Protein AF-A0A948RAZ3-F1 (afdb_monomer)

pLDDT: mean 87.43, std 10.89, range [45.5, 98.0]

Structure (mmCIF, N/CA/C/O backbone):
data_AF-A0A948RAZ3-F1
#
_entry.id 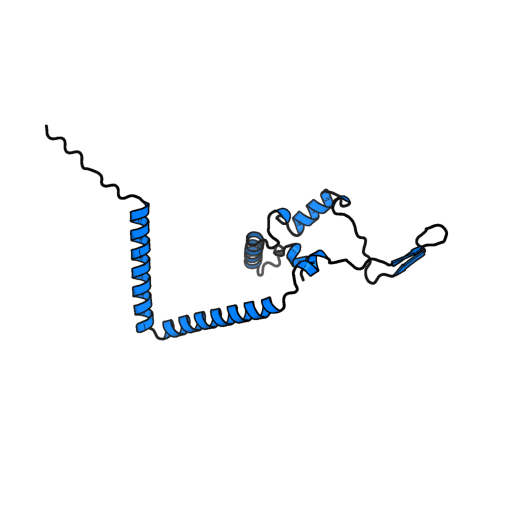  AF-A0A948RAZ3-F1
#
loop_
_atom_site.group_PDB
_atom_site.id
_atom_site.type_symbol
_atom_site.label_atom_id
_atom_site.label_alt_id
_atom_site.label_comp_id
_atom_site.label_asym_id
_atom_site.label_entity_id
_atom_site.label_seq_id
_atom_site.pdbx_PDB_ins_code
_atom_site.Cartn_x
_atom_site.Cartn_y
_atom_site.Cartn_z
_atom_site.occupancy
_atom_site.B_iso_or_equiv
_atom_site.auth_seq_id
_atom_site.auth_comp_id
_atom_site.auth_asym_id
_atom_site.auth_atom_id
_atom_site.pdbx_PDB_model_num
ATOM 1 N N . MET A 1 1 ? -9.481 35.081 -66.053 1.00 45.50 1 MET A N 1
ATOM 2 C CA . MET A 1 1 ? -10.143 34.745 -64.777 1.00 45.50 1 MET A CA 1
ATOM 3 C C . MET A 1 1 ? -9.969 33.248 -64.585 1.00 45.50 1 MET A C 1
ATOM 5 O O . MET A 1 1 ? -10.773 32.475 -65.078 1.00 45.50 1 MET A O 1
ATOM 9 N N . THR A 1 2 ? -8.831 32.837 -64.032 1.00 48.78 2 THR A N 1
ATOM 10 C CA . THR A 1 2 ? -8.512 31.429 -63.758 1.00 48.78 2 THR A CA 1
ATOM 11 C C . THR A 1 2 ? -8.335 31.323 -62.259 1.00 48.78 2 THR A C 1
ATOM 13 O O . THR A 1 2 ? -7.351 31.817 -61.713 1.00 48.78 2 THR A O 1
ATOM 16 N N . ASP A 1 3 ? -9.362 30.787 -61.618 1.00 47.19 3 ASP A N 1
ATOM 17 C CA . ASP A 1 3 ? -9.401 30.540 -60.188 1.00 47.19 3 ASP A CA 1
ATOM 18 C C . ASP A 1 3 ? -8.470 29.358 -59.884 1.00 47.19 3 ASP A C 1
ATOM 20 O O . ASP A 1 3 ? -8.719 28.231 -60.311 1.00 47.19 3 ASP A O 1
ATOM 24 N N . LEU A 1 4 ? -7.336 29.641 -59.244 1.00 54.91 4 LEU A N 1
ATOM 25 C CA . LEU A 1 4 ? -6.402 28.637 -58.744 1.00 54.91 4 LEU A CA 1
ATOM 26 C C . LEU A 1 4 ? -6.607 28.540 -57.237 1.00 54.91 4 LEU A C 1
ATOM 28 O O . LEU A 1 4 ? -5.858 29.124 -56.456 1.00 54.91 4 LEU A O 1
ATOM 32 N N . THR A 1 5 ? -7.631 27.802 -56.827 1.00 56.75 5 THR A N 1
ATOM 33 C CA . THR A 1 5 ? -7.729 27.312 -55.455 1.00 56.75 5 THR A CA 1
ATOM 34 C C . THR A 1 5 ? -6.879 26.040 -55.347 1.00 56.75 5 THR A C 1
ATOM 36 O O . THR A 1 5 ? -7.185 25.041 -56.001 1.00 56.75 5 THR A O 1
ATOM 39 N N . PRO A 1 6 ? -5.769 26.033 -54.585 1.00 54.00 6 PRO A N 1
ATOM 40 C CA . PRO A 1 6 ? -5.020 24.807 -54.361 1.00 54.00 6 PRO A CA 1
ATOM 41 C C . PRO A 1 6 ? -5.846 23.902 -53.444 1.00 54.00 6 PRO A C 1
ATOM 43 O O . PRO A 1 6 ? -6.182 24.283 -52.323 1.00 54.00 6 PRO A O 1
ATOM 46 N N . ALA A 1 7 ? -6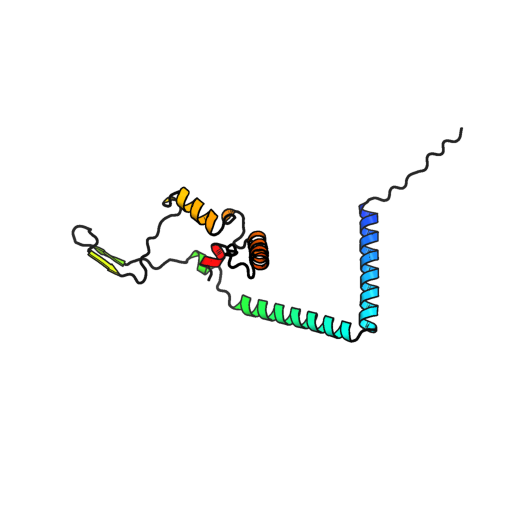.180 22.705 -53.924 1.00 57.28 7 ALA A N 1
ATOM 47 C CA . ALA A 1 7 ? -6.775 21.664 -53.101 1.00 57.28 7 ALA A CA 1
ATOM 48 C C . ALA A 1 7 ? -5.778 21.281 -51.997 1.00 57.28 7 ALA A C 1
ATOM 50 O O . ALA A 1 7 ? -4.767 20.624 -52.246 1.00 57.28 7 ALA A O 1
ATOM 51 N N . THR A 1 8 ? -6.034 21.733 -50.773 1.00 58.22 8 THR A N 1
ATOM 52 C CA . THR A 1 8 ? -5.320 21.287 -49.580 1.00 58.22 8 THR A CA 1
ATOM 53 C C . THR A 1 8 ? -5.748 19.852 -49.294 1.00 58.22 8 THR A C 1
ATOM 55 O O . THR A 1 8 ? -6.770 19.616 -48.655 1.00 58.22 8 THR A O 1
ATOM 58 N N . ASP A 1 9 ? -4.979 18.885 -49.796 1.00 61.41 9 ASP A N 1
ATOM 59 C CA . ASP A 1 9 ? -5.128 17.472 -49.445 1.00 61.41 9 ASP A CA 1
ATOM 60 C C . ASP A 1 9 ? -4.678 17.274 -47.988 1.00 61.41 9 ASP A C 1
ATOM 62 O O . ASP A 1 9 ? -3.521 16.974 -47.682 1.00 61.41 9 ASP A O 1
ATOM 66 N N . THR A 1 10 ? -5.579 17.560 -47.048 1.00 70.00 10 THR A N 1
ATOM 67 C CA . THR A 1 10 ? -5.351 17.350 -45.621 1.00 70.00 10 THR A CA 1
ATOM 68 C C . THR A 1 10 ? -5.533 15.871 -45.312 1.00 70.00 10 THR A C 1
ATOM 70 O O . THR A 1 10 ? -6.619 15.395 -44.985 1.00 70.00 10 THR A O 1
ATOM 73 N N . GLN A 1 11 ? -4.435 15.119 -45.402 1.00 74.31 11 GLN A N 1
ATOM 74 C CA . GLN A 1 11 ? -4.391 13.747 -44.902 1.00 74.31 11 GLN A CA 1
ATOM 75 C C . GLN A 1 11 ? -4.899 13.719 -43.448 1.00 74.31 11 GLN A C 1
ATOM 77 O O . GLN A 1 11 ? -4.467 14.537 -42.626 1.00 74.31 11 GLN A O 1
ATOM 82 N N . PRO A 1 12 ? -5.816 12.804 -43.097 1.00 85.44 12 PRO A N 1
ATOM 83 C CA . PRO A 1 12 ? -6.424 12.808 -41.778 1.00 85.44 12 PRO A CA 1
ATOM 84 C C . PRO A 1 12 ? -5.377 12.489 -40.700 1.00 85.44 12 PRO A C 1
ATOM 86 O O . PRO A 1 12 ? -4.497 11.650 -40.897 1.00 85.44 12 PRO A O 1
ATOM 89 N N . LEU A 1 13 ? -5.485 13.133 -39.529 1.00 83.38 13 LEU A N 1
ATOM 90 C CA . LEU A 1 13 ? -4.513 13.042 -38.424 1.00 83.38 13 LEU A CA 1
ATOM 91 C C . LEU A 1 13 ? -4.126 11.593 -38.071 1.00 83.38 13 LEU A C 1
ATOM 93 O O . LEU A 1 13 ? -2.961 11.307 -37.802 1.00 83.38 13 LEU A O 1
ATOM 97 N N . TRP A 1 14 ? -5.082 10.661 -38.113 1.00 81.94 14 TRP A N 1
ATOM 98 C CA . TRP A 1 14 ? -4.843 9.247 -37.815 1.00 81.94 14 TRP A CA 1
ATOM 99 C C . TRP A 1 14 ? -3.921 8.561 -38.837 1.00 81.94 14 TRP A C 1
ATOM 101 O O . TRP A 1 14 ? -3.142 7.687 -38.458 1.00 81.94 14 TRP A O 1
ATOM 111 N N . ALA A 1 15 ? -3.966 8.959 -40.113 1.00 85.75 15 ALA A N 1
ATOM 112 C CA . ALA A 1 15 ? -3.121 8.396 -41.164 1.00 85.75 15 ALA A CA 1
ATOM 113 C C . ALA A 1 15 ? -1.669 8.852 -40.984 1.00 85.75 15 ALA A C 1
ATOM 115 O O . ALA A 1 15 ? -0.745 8.038 -41.047 1.00 85.75 15 ALA A O 1
ATOM 116 N N . TYR A 1 16 ? -1.477 10.130 -40.646 1.00 85.12 16 TYR A N 1
ATOM 117 C CA . TYR A 1 16 ? -0.173 10.679 -40.283 1.00 85.12 16 TYR A CA 1
ATOM 118 C C . TYR A 1 16 ? 0.400 10.027 -39.013 1.00 85.12 16 TYR A C 1
ATOM 120 O O . TYR A 1 16 ? 1.561 9.611 -39.003 1.00 85.12 16 TYR A O 1
ATOM 128 N N . LEU A 1 17 ? -0.415 9.871 -37.961 1.00 87.31 17 LEU A N 1
ATOM 129 C CA . LEU A 1 17 ? -0.005 9.202 -36.722 1.00 87.31 17 LEU A CA 1
ATOM 130 C C . LEU A 1 17 ? 0.392 7.743 -36.971 1.00 87.31 17 LEU A C 1
ATOM 132 O O . LEU A 1 17 ? 1.454 7.318 -36.523 1.00 87.31 17 LEU A O 1
ATOM 136 N N . ARG A 1 18 ? -0.405 6.988 -37.734 1.00 88.19 18 ARG A N 1
ATOM 137 C CA . ARG A 1 18 ? -0.101 5.594 -38.086 1.00 88.19 18 ARG A CA 1
ATOM 138 C C . ARG A 1 18 ? 1.178 5.475 -38.910 1.00 88.19 18 ARG A C 1
ATOM 140 O O . ARG A 1 18 ? 1.991 4.598 -38.635 1.00 88.19 18 ARG A O 1
ATOM 147 N N . TYR A 1 19 ? 1.376 6.351 -39.895 1.00 87.81 19 TYR A N 1
ATOM 148 C CA . TYR A 1 19 ? 2.607 6.388 -40.684 1.00 87.81 19 TYR A CA 1
ATOM 149 C C . TYR A 1 19 ? 3.831 6.650 -39.801 1.00 87.81 19 TYR A C 1
ATOM 151 O O . TYR A 1 19 ? 4.819 5.921 -39.888 1.00 87.81 19 TYR A O 1
ATOM 159 N N . ARG A 1 20 ? 3.745 7.645 -38.908 1.00 86.31 20 ARG A N 1
ATOM 160 C CA . ARG A 1 20 ? 4.818 7.975 -37.967 1.00 86.31 20 ARG A CA 1
ATOM 161 C C . ARG A 1 20 ? 5.129 6.805 -37.037 1.00 86.31 20 ARG A C 1
ATOM 163 O O . ARG A 1 20 ? 6.278 6.393 -36.974 1.00 86.31 20 ARG A O 1
ATOM 170 N N . VAL A 1 21 ? 4.116 6.231 -36.389 1.00 88.56 21 VAL A N 1
ATOM 171 C CA . VAL A 1 21 ? 4.282 5.083 -35.483 1.00 88.56 21 VAL A CA 1
ATOM 172 C C . VAL A 1 21 ? 4.903 3.894 -36.216 1.00 88.56 21 VAL A C 1
ATOM 174 O O . VAL A 1 21 ? 5.886 3.337 -35.744 1.00 88.56 21 VAL A O 1
ATOM 177 N N . ASN A 1 22 ? 4.404 3.541 -37.402 1.00 90.38 22 ASN A N 1
ATOM 178 C CA . ASN A 1 22 ? 4.936 2.412 -38.167 1.00 90.38 22 ASN A CA 1
ATOM 179 C C . ASN A 1 22 ? 6.384 2.633 -38.615 1.00 90.38 22 ASN A C 1
ATOM 181 O O . ASN A 1 22 ? 7.191 1.708 -38.554 1.00 90.38 22 ASN A O 1
ATOM 185 N N . ARG A 1 23 ? 6.727 3.850 -39.051 1.00 90.56 23 ARG A N 1
ATOM 186 C CA . ARG A 1 23 ? 8.095 4.203 -39.438 1.00 90.56 23 ARG A CA 1
ATOM 187 C C . A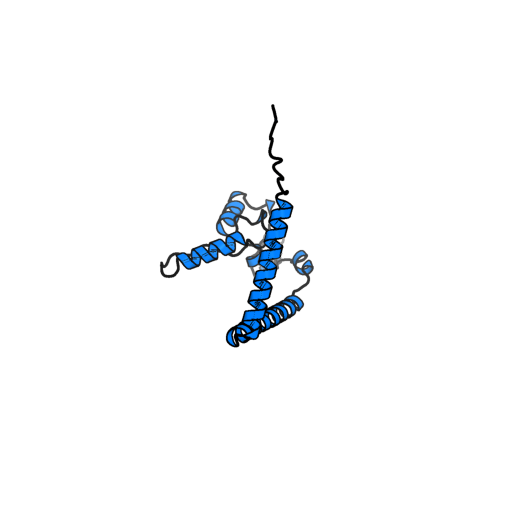RG A 1 23 ? 9.036 4.181 -38.237 1.00 90.56 23 ARG A C 1
ATOM 189 O O . ARG A 1 23 ? 10.127 3.631 -38.341 1.00 90.56 23 ARG A O 1
ATOM 196 N N . ASP A 1 24 ? 8.614 4.754 -37.116 1.00 89.44 24 ASP A N 1
ATOM 197 C CA . ASP A 1 24 ? 9.424 4.839 -35.904 1.00 89.44 24 ASP A CA 1
ATOM 198 C C . ASP A 1 24 ? 9.640 3.428 -35.307 1.00 89.44 24 ASP A C 1
ATOM 200 O O . ASP A 1 24 ? 10.756 3.094 -34.910 1.00 89.44 24 ASP A O 1
ATOM 204 N N . ILE A 1 25 ? 8.631 2.546 -35.365 1.00 90.00 25 ILE A N 1
ATOM 205 C CA . ILE A 1 25 ? 8.758 1.118 -35.020 1.00 90.00 25 ILE A CA 1
ATOM 206 C C . ILE A 1 25 ? 9.718 0.400 -35.976 1.00 90.00 25 ILE A C 1
ATOM 208 O O . ILE A 1 25 ? 10.619 -0.301 -35.522 1.00 90.00 25 ILE A O 1
ATOM 212 N N . ALA A 1 26 ? 9.564 0.567 -37.293 1.00 89.06 26 ALA A N 1
ATOM 213 C CA . ALA A 1 26 ? 10.432 -0.087 -38.274 1.00 89.06 26 ALA A CA 1
ATOM 214 C C . ALA A 1 26 ? 11.900 0.347 -38.118 1.00 89.06 26 ALA A C 1
ATOM 216 O O . ALA A 1 26 ? 12.805 -0.489 -38.167 1.00 89.06 26 ALA A O 1
ATOM 217 N N . ALA A 1 27 ? 12.137 1.635 -37.862 1.00 88.06 27 ALA A N 1
ATOM 218 C CA . ALA A 1 27 ? 13.460 2.171 -37.567 1.00 88.06 27 ALA A CA 1
ATOM 219 C C . ALA A 1 27 ? 14.031 1.604 -36.255 1.00 88.06 27 ALA A C 1
ATOM 221 O O . ALA A 1 27 ? 15.198 1.211 -36.220 1.00 88.06 27 ALA A O 1
ATOM 222 N N . ALA A 1 28 ? 13.216 1.495 -35.201 1.00 89.19 28 ALA A N 1
ATOM 223 C CA . ALA A 1 28 ? 13.624 0.899 -33.929 1.00 89.19 28 ALA A CA 1
ATOM 224 C C . ALA A 1 28 ? 13.985 -0.589 -34.071 1.00 89.19 28 ALA A C 1
ATOM 226 O O . ALA A 1 28 ? 14.995 -1.032 -33.527 1.00 89.19 28 ALA A O 1
ATOM 227 N N . LEU A 1 29 ? 13.211 -1.355 -34.845 1.00 92.06 29 LEU A N 1
ATOM 228 C CA . LEU A 1 29 ? 13.484 -2.767 -35.123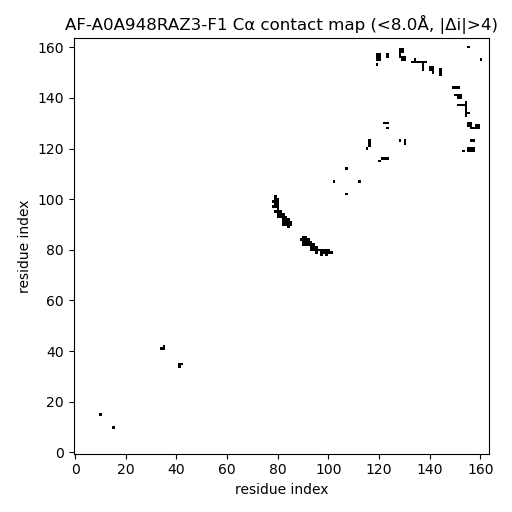 1.00 92.06 29 LEU A CA 1
ATOM 229 C C . LEU A 1 29 ? 14.765 -2.955 -35.944 1.00 92.06 29 LEU A C 1
ATOM 231 O O . LEU A 1 29 ? 15.568 -3.835 -35.635 1.00 92.06 29 LEU A O 1
ATOM 235 N N . ALA A 1 30 ? 14.990 -2.115 -36.957 1.00 90.31 30 ALA A N 1
ATOM 236 C CA 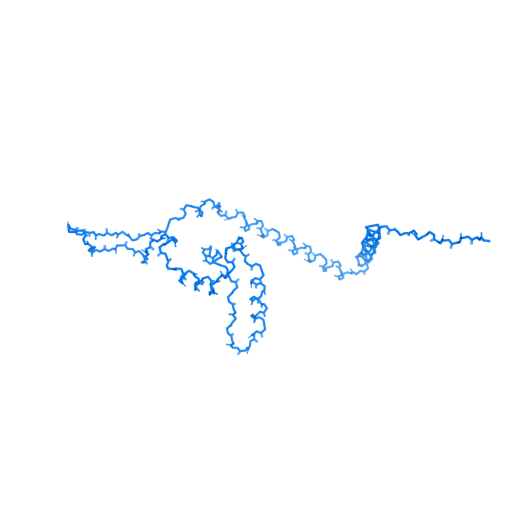. ALA A 1 30 ? 16.221 -2.141 -37.745 1.00 90.31 30 ALA A CA 1
ATOM 237 C C . ALA A 1 30 ? 17.449 -1.807 -36.882 1.00 90.31 30 ALA A C 1
ATOM 239 O O . ALA A 1 30 ? 18.453 -2.519 -36.930 1.00 90.31 30 ALA A O 1
ATOM 240 N N . TRP A 1 31 ? 17.347 -0.774 -36.039 1.00 90.56 31 TRP A N 1
ATOM 241 C CA . TRP A 1 31 ? 18.379 -0.418 -35.065 1.00 90.56 31 TRP A CA 1
ATOM 242 C C . TRP A 1 31 ? 18.651 -1.557 -34.076 1.00 90.56 31 TRP A C 1
ATOM 244 O O . TRP A 1 31 ? 19.811 -1.884 -33.819 1.00 90.56 31 TRP A O 1
ATOM 254 N N . PHE A 1 32 ? 17.599 -2.196 -33.560 1.00 89.31 32 PHE A N 1
ATOM 255 C CA . PHE A 1 32 ? 17.716 -3.324 -32.641 1.00 89.31 32 PHE A CA 1
ATOM 256 C C . PHE A 1 32 ? 18.434 -4.500 -33.303 1.00 89.31 32 PHE A C 1
ATOM 258 O O . PHE A 1 32 ? 19.378 -5.038 -32.731 1.00 89.31 32 PHE A O 1
ATOM 265 N N . GLY A 1 33 ? 18.038 -4.871 -34.525 1.00 87.88 33 GLY A N 1
ATOM 266 C CA . GLY A 1 33 ? 18.682 -5.942 -35.286 1.00 87.88 33 GLY A CA 1
ATOM 267 C C . GLY A 1 33 ? 20.158 -5.655 -35.568 1.00 87.88 33 GLY A C 1
ATOM 268 O O . GLY A 1 33 ? 20.999 -6.550 -35.453 1.00 87.88 33 GLY A O 1
ATOM 269 N N . GLU A 1 34 ? 20.495 -4.400 -35.866 1.00 89.81 34 GLU A N 1
ATOM 270 C CA . GLU A 1 34 ? 21.877 -3.971 -36.072 1.00 89.81 34 GLU A CA 1
ATOM 271 C C . GLU A 1 34 ? 22.704 -4.066 -34.782 1.00 89.81 34 GLU A C 1
ATOM 273 O O . GLU A 1 34 ? 23.775 -4.680 -34.767 1.00 89.81 34 GLU A O 1
ATOM 278 N N . LYS A 1 35 ? 22.183 -3.544 -33.664 1.00 89.56 35 LYS A N 1
ATOM 279 C CA . LYS A 1 35 ? 22.838 -3.638 -32.351 1.00 89.56 35 LYS A CA 1
ATOM 280 C C . LYS A 1 35 ? 22.973 -5.075 -31.873 1.00 89.56 35 LYS A C 1
ATOM 282 O O . LYS A 1 35 ? 24.032 -5.438 -31.360 1.00 89.56 35 LYS A O 1
ATOM 287 N N . TRP A 1 36 ? 21.957 -5.899 -32.101 1.00 90.06 36 TRP A N 1
ATOM 288 C CA . TRP A 1 36 ? 21.997 -7.325 -31.815 1.00 90.06 36 TRP A CA 1
ATOM 289 C C . TRP A 1 36 ? 23.086 -8.022 -32.617 1.00 90.06 36 TRP A C 1
ATOM 291 O O . TRP A 1 36 ? 23.804 -8.844 -32.070 1.00 90.06 36 TRP A O 1
ATOM 301 N N . ARG A 1 37 ? 23.276 -7.698 -33.897 1.00 90.56 37 ARG A N 1
ATOM 302 C CA . ARG A 1 37 ? 24.323 -8.326 -34.710 1.00 90.56 37 ARG A CA 1
ATOM 303 C C . ARG A 1 37 ? 25.731 -7.873 -34.310 1.00 90.56 37 ARG A C 1
ATOM 305 O O . ARG A 1 37 ? 26.634 -8.706 -34.281 1.00 90.56 37 ARG A O 1
ATOM 312 N N . GLN A 1 38 ? 25.910 -6.594 -33.985 1.00 90.00 38 GLN A N 1
ATOM 313 C CA . GLN A 1 38 ? 27.233 -5.974 -33.841 1.00 90.00 38 GLN A CA 1
ATOM 314 C C . GLN A 1 38 ? 27.781 -5.923 -32.414 1.00 90.00 38 GLN A C 1
ATOM 316 O O . GLN A 1 38 ? 28.995 -5.896 -32.234 1.00 90.00 38 GLN A O 1
ATOM 321 N N . SER A 1 39 ? 26.924 -5.883 -31.392 1.00 91.75 39 SER A N 1
ATOM 322 C CA . SER A 1 39 ? 27.363 -5.650 -30.015 1.00 91.75 39 SER A CA 1
ATOM 323 C C . SER A 1 39 ? 27.156 -6.878 -29.137 1.00 91.75 39 SER A C 1
ATOM 325 O O . SER A 1 39 ? 26.030 -7.278 -28.844 1.00 91.75 39 SER A O 1
ATOM 327 N N . LEU A 1 40 ? 28.262 -7.453 -28.657 1.00 92.19 40 LEU A N 1
ATOM 328 C CA . LEU A 1 40 ? 28.225 -8.522 -27.657 1.00 92.19 40 LEU A CA 1
ATOM 329 C C . LEU A 1 40 ? 27.625 -8.031 -26.333 1.00 92.19 40 LEU A C 1
ATOM 331 O O . LEU A 1 40 ? 26.804 -8.724 -25.743 1.00 92.19 40 LEU A O 1
ATOM 335 N N . LEU A 1 41 ? 27.979 -6.816 -25.900 1.00 93.12 41 LEU A N 1
ATOM 336 C CA . LEU A 1 41 ? 27.438 -6.216 -24.678 1.00 93.12 41 LEU A CA 1
ATOM 337 C C . LEU A 1 41 ? 25.914 -6.076 -24.754 1.00 93.12 41 LEU A C 1
ATOM 339 O O . LEU A 1 41 ? 25.225 -6.409 -23.797 1.00 93.12 41 LEU A O 1
ATOM 343 N N . PHE A 1 42 ? 25.383 -5.649 -25.902 1.00 93.62 42 PHE A N 1
ATOM 344 C CA . PHE A 1 42 ? 23.939 -5.550 -26.104 1.00 93.62 42 PHE A CA 1
ATOM 345 C C . PHE A 1 42 ? 23.243 -6.910 -25.968 1.00 93.62 42 PHE A C 1
ATOM 347 O O . PHE A 1 42 ? 22.233 -7.004 -25.275 1.00 93.62 42 PHE A O 1
ATOM 354 N N . LYS A 1 43 ? 23.811 -7.976 -26.555 1.00 93.12 43 LYS A N 1
ATOM 355 C CA . LYS A 1 43 ? 23.296 -9.346 -26.386 1.00 93.12 43 LYS A CA 1
ATOM 356 C C . LYS A 1 43 ? 23.309 -9.781 -24.923 1.00 93.12 43 LYS A C 1
ATOM 358 O O . LYS A 1 43 ? 22.327 -10.347 -24.463 1.00 93.12 43 LYS A O 1
ATOM 363 N N . LEU A 1 44 ? 24.400 -9.515 -24.201 1.00 95.50 44 LEU A N 1
ATOM 364 C CA . LEU A 1 44 ? 24.532 -9.885 -22.789 1.00 95.50 44 LEU A CA 1
ATOM 365 C C . LEU A 1 44 ? 23.526 -9.138 -21.910 1.00 95.50 44 LEU A C 1
ATOM 367 O O . LEU A 1 44 ? 22.865 -9.764 -21.090 1.00 95.50 44 LEU A O 1
ATOM 371 N N . VAL A 1 45 ? 23.361 -7.829 -22.109 1.00 95.75 45 VAL A N 1
ATOM 372 C CA . VAL A 1 45 ? 22.372 -7.024 -21.374 1.00 95.75 45 VAL A CA 1
ATOM 373 C C . VAL A 1 45 ? 20.956 -7.501 -21.680 1.00 95.75 45 VAL A C 1
ATOM 375 O O . VAL A 1 45 ? 20.174 -7.721 -20.762 1.00 95.75 45 VAL A O 1
ATOM 378 N N . ALA A 1 46 ? 20.625 -7.719 -22.952 1.00 94.38 46 ALA A N 1
ATOM 379 C CA . ALA A 1 46 ? 19.309 -8.215 -23.334 1.00 94.38 46 ALA A CA 1
ATOM 380 C C . ALA A 1 46 ? 19.037 -9.629 -22.789 1.00 94.38 46 ALA A C 1
ATOM 382 O O . ALA A 1 46 ? 17.935 -9.895 -22.315 1.00 94.38 46 ALA A O 1
ATOM 383 N N . ALA A 1 47 ? 20.040 -10.514 -22.792 1.00 95.31 47 ALA A N 1
ATOM 384 C CA . ALA A 1 47 ? 19.945 -11.834 -22.177 1.00 95.31 47 ALA A CA 1
ATOM 385 C C . ALA A 1 47 ? 19.760 -11.742 -20.655 1.00 95.31 47 ALA A C 1
ATOM 387 O O . ALA A 1 47 ? 18.935 -12.464 -20.107 1.00 95.31 47 ALA A O 1
ATOM 388 N N . ALA A 1 48 ? 20.467 -10.832 -19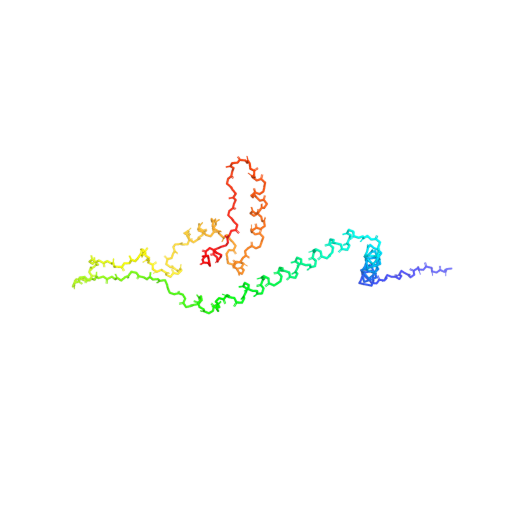.979 1.00 97.00 48 ALA A N 1
ATOM 389 C CA . ALA A 1 48 ? 20.320 -10.602 -18.545 1.00 97.00 48 ALA A CA 1
ATOM 390 C C . ALA A 1 48 ? 18.926 -10.063 -18.188 1.00 97.00 48 ALA A C 1
ATOM 392 O O . ALA A 1 48 ? 18.303 -10.566 -17.260 1.00 97.00 48 ALA A O 1
ATOM 393 N N . VAL A 1 49 ? 18.402 -9.098 -18.952 1.00 97.06 49 VAL A N 1
ATOM 394 C CA . VAL A 1 49 ? 17.033 -8.581 -18.781 1.00 97.06 49 VAL A CA 1
ATOM 395 C C . VAL A 1 49 ? 16.002 -9.681 -19.037 1.00 97.06 49 VAL A C 1
ATOM 397 O O . VAL A 1 49 ? 15.069 -9.838 -18.254 1.00 97.06 49 VAL A O 1
ATOM 400 N N . GLY A 1 50 ? 16.183 -10.480 -20.091 1.00 97.19 50 GLY A N 1
ATOM 401 C CA . GLY A 1 50 ? 15.311 -11.618 -20.384 1.00 97.19 50 GLY A CA 1
ATOM 402 C C . GLY A 1 50 ? 15.321 -12.663 -19.267 1.00 97.19 50 GLY A C 1
ATOM 403 O O . GLY A 1 50 ? 14.261 -13.076 -18.805 1.00 97.19 50 GLY A O 1
ATOM 404 N N . ALA A 1 51 ? 16.505 -13.044 -18.781 1.00 97.38 51 ALA A N 1
ATOM 405 C CA . ALA A 1 51 ? 16.654 -13.968 -17.661 1.00 97.38 51 ALA A CA 1
ATOM 406 C C . ALA A 1 51 ? 16.023 -13.411 -16.379 1.00 97.38 51 ALA A C 1
ATOM 408 O O . ALA A 1 51 ? 15.307 -14.133 -15.692 1.00 97.38 51 ALA A O 1
ATOM 409 N N . PHE A 1 52 ? 16.224 -12.122 -16.089 1.00 97.81 52 PHE A N 1
ATOM 410 C CA . PHE A 1 52 ? 15.586 -11.448 -14.963 1.00 97.81 52 PHE A CA 1
ATOM 411 C C . PHE A 1 52 ? 14.060 -11.511 -15.058 1.00 97.81 52 PHE A C 1
ATOM 413 O O . PHE A 1 52 ? 13.422 -11.892 -14.085 1.00 97.81 52 PHE A O 1
ATOM 420 N N . LEU A 1 53 ? 13.471 -11.206 -16.219 1.00 97.88 53 LEU A N 1
ATOM 421 C CA . LEU A 1 53 ? 12.020 -11.284 -16.416 1.00 97.88 53 LEU A CA 1
ATOM 422 C C . LEU A 1 53 ? 11.489 -12.708 -16.224 1.00 97.88 53 LEU A C 1
ATOM 424 O O . LEU A 1 53 ? 10.466 -12.889 -15.572 1.00 97.88 53 LEU A O 1
ATOM 428 N N . VAL A 1 54 ? 12.191 -13.718 -16.745 1.00 97.88 54 VAL A N 1
ATOM 429 C CA . VAL A 1 54 ? 11.810 -15.127 -16.560 1.00 97.88 54 VAL A CA 1
ATOM 430 C C . VAL A 1 54 ? 11.857 -15.516 -15.084 1.00 97.88 54 VAL A C 1
ATOM 432 O O . VAL A 1 54 ? 10.896 -16.092 -14.581 1.00 97.88 54 VAL A O 1
ATOM 435 N N . ILE A 1 55 ? 12.939 -15.172 -14.378 1.00 97.62 55 ILE A N 1
ATOM 436 C CA . ILE A 1 55 ? 13.071 -15.424 -12.937 1.00 97.62 55 ILE A CA 1
ATOM 437 C C . ILE A 1 55 ? 11.965 -14.696 -12.174 1.00 97.62 55 ILE A C 1
ATOM 439 O O . ILE A 1 55 ? 11.325 -15.289 -11.313 1.00 97.62 55 ILE A O 1
ATOM 443 N N . TRP A 1 56 ? 11.706 -13.433 -12.505 1.00 97.19 56 TRP A N 1
ATOM 444 C CA . TRP A 1 56 ? 10.694 -12.618 -11.846 1.00 97.19 56 TRP A CA 1
ATOM 445 C C . TRP A 1 56 ? 9.290 -13.209 -12.016 1.00 97.19 56 TRP A C 1
ATOM 447 O O . TRP A 1 56 ? 8.568 -13.353 -11.034 1.00 97.19 56 TRP A O 1
ATOM 457 N N . ILE A 1 57 ? 8.930 -13.635 -13.232 1.00 96.88 57 ILE A N 1
ATOM 458 C CA . ILE A 1 57 ? 7.657 -14.320 -13.503 1.00 96.88 57 ILE A CA 1
ATOM 459 C C . ILE A 1 57 ? 7.587 -15.651 -12.748 1.00 96.88 57 ILE A C 1
ATOM 461 O O . ILE A 1 57 ? 6.556 -15.954 -12.155 1.00 96.88 57 ILE A O 1
ATOM 465 N N . ALA A 1 58 ? 8.667 -16.436 -12.734 1.00 96.38 58 ALA A N 1
ATOM 466 C CA . ALA A 1 58 ? 8.702 -17.710 -12.019 1.00 96.38 58 ALA A CA 1
ATOM 467 C C . ALA A 1 58 ? 8.501 -17.523 -10.507 1.00 96.38 58 ALA A C 1
ATOM 469 O O . ALA A 1 58 ? 7.701 -18.237 -9.906 1.00 96.38 58 ALA A O 1
ATOM 470 N N . VAL A 1 59 ? 9.170 -16.534 -9.906 1.00 95.50 59 VAL A N 1
ATOM 471 C CA . VAL A 1 59 ? 8.993 -16.164 -8.494 1.00 95.50 59 VAL A CA 1
ATOM 472 C C . VAL A 1 59 ? 7.570 -15.681 -8.234 1.00 95.50 59 VAL A C 1
ATOM 474 O O . VAL A 1 59 ? 6.966 -16.110 -7.258 1.00 95.50 59 VAL A O 1
ATOM 477 N N . PHE A 1 60 ? 7.018 -14.833 -9.105 1.00 94.31 60 PHE A N 1
ATOM 478 C CA . PHE A 1 60 ? 5.645 -14.348 -8.977 1.00 94.31 60 PHE A CA 1
ATOM 479 C C . PHE A 1 60 ? 4.634 -15.498 -8.991 1.00 94.31 60 PHE A C 1
ATOM 481 O O . PHE A 1 60 ? 3.790 -15.571 -8.107 1.00 94.31 60 PHE A O 1
ATOM 488 N N . VAL A 1 61 ? 4.741 -16.419 -9.954 1.00 94.44 61 VAL A N 1
ATOM 489 C CA . VAL A 1 61 ? 3.850 -17.587 -10.052 1.00 94.44 61 VAL A CA 1
ATOM 490 C C . VAL A 1 61 ? 4.005 -18.501 -8.840 1.00 94.44 61 VAL A C 1
ATOM 492 O O . VAL A 1 61 ? 3.004 -18.948 -8.289 1.00 94.44 61 VAL A O 1
ATOM 495 N N . TRP A 1 62 ? 5.240 -18.757 -8.403 1.00 92.69 62 TRP A N 1
ATOM 496 C CA . TRP A 1 62 ? 5.505 -19.569 -7.218 1.00 92.69 62 TRP A CA 1
ATOM 497 C C . TRP A 1 62 ? 4.887 -18.952 -5.958 1.00 92.69 62 TRP A C 1
ATOM 499 O O . TRP A 1 62 ? 4.164 -19.632 -5.238 1.00 92.69 62 TRP A O 1
ATOM 509 N N . LEU A 1 63 ? 5.082 -17.651 -5.737 1.00 89.56 63 LEU A N 1
ATOM 510 C CA . LEU A 1 63 ? 4.524 -16.950 -4.582 1.00 89.56 63 LEU A CA 1
ATOM 511 C C . LEU A 1 63 ? 2.993 -16.865 -4.649 1.00 89.56 63 LEU A C 1
ATOM 513 O O . LEU A 1 63 ? 2.318 -17.030 -3.639 1.00 89.56 63 LEU A O 1
ATOM 517 N N . ALA A 1 64 ? 2.439 -16.644 -5.843 1.00 87.88 64 ALA A N 1
ATOM 518 C CA . ALA A 1 64 ? 0.998 -16.569 -6.042 1.00 87.88 64 ALA A CA 1
ATOM 519 C C . ALA A 1 64 ? 0.298 -17.925 -5.865 1.00 87.88 64 ALA A C 1
ATOM 521 O O . ALA A 1 64 ? -0.884 -17.958 -5.539 1.00 87.88 64 ALA A O 1
ATOM 522 N N . SER A 1 65 ? 1.014 -19.035 -6.072 1.00 85.56 65 SER A N 1
ATOM 523 C CA . SER A 1 65 ? 0.450 -20.381 -5.933 1.00 85.56 65 SER A CA 1
ATOM 524 C C . SER A 1 65 ? 0.169 -20.801 -4.487 1.00 85.56 65 SER A C 1
ATOM 526 O O . SER A 1 65 ? -0.618 -21.718 -4.283 1.00 85.56 65 SER A O 1
ATOM 528 N N . ASP A 1 66 ? 0.772 -20.122 -3.508 1.00 81.44 66 ASP A N 1
ATOM 529 C CA . ASP A 1 66 ? 0.614 -20.400 -2.071 1.00 81.44 66 ASP A CA 1
ATOM 530 C C . ASP A 1 66 ? -0.319 -19.387 -1.373 1.00 81.44 66 ASP A C 1
ATOM 532 O O . ASP A 1 66 ? -0.416 -19.341 -0.148 1.00 81.44 66 ASP A O 1
ATOM 536 N N . LEU A 1 67 ? -1.001 -18.528 -2.144 1.00 80.38 67 LEU A N 1
ATOM 537 C CA . LEU A 1 67 ? -1.956 -17.568 -1.593 1.00 80.38 67 LEU A CA 1
ATOM 538 C C . LEU A 1 67 ? -3.242 -18.294 -1.153 1.00 80.38 67 LEU A C 1
ATOM 540 O O . LEU A 1 67 ? -3.833 -19.013 -1.963 1.00 80.38 67 LEU A O 1
ATOM 544 N N . PRO A 1 68 ? -3.719 -18.081 0.091 1.00 73.56 68 PRO A N 1
ATOM 545 C CA . PRO A 1 68 ? -5.019 -18.576 0.527 1.00 73.56 68 PRO A CA 1
ATOM 546 C C . PRO A 1 68 ? -6.139 -18.058 -0.378 1.00 73.56 68 PRO A C 1
ATOM 548 O O . PRO A 1 68 ? -6.065 -16.940 -0.896 1.00 73.56 68 PRO A O 1
ATOM 551 N N . GLU A 1 69 ? -7.207 -18.842 -0.526 1.00 75.88 69 GLU A N 1
ATOM 552 C CA . GLU A 1 69 ? -8.414 -18.363 -1.196 1.00 75.88 69 GLU A CA 1
ATOM 553 C C . GLU A 1 69 ? -8.933 -17.101 -0.493 1.00 75.88 69 GLU A C 1
ATOM 555 O O . GLU A 1 69 ? -9.041 -17.053 0.736 1.00 75.88 69 GLU A O 1
ATOM 560 N N . ALA A 1 70 ? -9.266 -16.071 -1.277 1.00 69.31 70 ALA A N 1
ATOM 561 C CA . ALA A 1 70 ? -9.739 -14.790 -0.752 1.00 69.31 70 ALA A CA 1
ATOM 562 C C . ALA A 1 70 ? -11.010 -14.935 0.106 1.00 69.31 70 ALA A C 1
ATOM 564 O O . ALA A 1 70 ? -11.252 -14.115 0.991 1.00 69.31 70 ALA A O 1
ATOM 565 N N . ASP A 1 71 ? -11.782 -16.004 -0.101 1.00 69.00 71 ASP A N 1
ATOM 566 C CA . ASP A 1 71 ? -12.983 -16.314 0.673 1.00 69.00 71 ASP A CA 1
ATOM 567 C C . ASP A 1 71 ? -12.684 -16.548 2.162 1.00 69.00 71 ASP A C 1
ATOM 569 O O . ASP A 1 71 ? -13.508 -16.207 3.010 1.00 69.00 71 ASP A O 1
ATOM 573 N N . ALA A 1 72 ? -11.480 -17.018 2.514 1.00 64.38 72 ALA A N 1
ATOM 574 C CA . ALA A 1 72 ? -11.069 -17.158 3.912 1.00 64.38 72 ALA A CA 1
ATOM 575 C C . ALA A 1 72 ? -11.019 -15.805 4.652 1.00 64.38 72 ALA A C 1
ATOM 577 O O . ALA A 1 72 ? -11.207 -15.760 5.870 1.00 64.38 72 ALA A O 1
ATOM 578 N N . LEU A 1 73 ? -10.810 -14.699 3.926 1.00 65.69 73 LEU A N 1
ATOM 579 C CA . LEU A 1 73 ? -10.830 -13.343 4.483 1.00 65.69 73 LEU A CA 1
ATOM 580 C C . LEU A 1 73 ? -12.257 -12.840 4.738 1.00 65.69 73 LEU A C 1
ATOM 582 O O . LEU A 1 73 ? -12.451 -11.998 5.612 1.00 65.69 73 LEU A O 1
ATOM 586 N N . LEU A 1 74 ? -13.259 -13.359 4.017 1.00 66.62 74 LEU A N 1
ATOM 587 C CA . LEU A 1 74 ? -14.667 -12.989 4.217 1.00 66.62 74 LEU A CA 1
ATOM 588 C C . LEU A 1 74 ? -15.235 -13.566 5.517 1.00 66.62 74 LEU A C 1
ATOM 590 O O . LEU A 1 74 ? -16.154 -12.992 6.096 1.00 66.62 74 LEU A O 1
ATOM 594 N N . THR A 1 75 ? -14.680 -14.684 5.986 1.00 67.19 75 THR A N 1
ATOM 595 C CA . THR A 1 75 ? -15.108 -15.381 7.207 1.00 67.19 75 THR A CA 1
ATOM 596 C C . THR A 1 75 ? -14.169 -15.159 8.393 1.00 67.19 75 THR A C 1
ATOM 598 O O . THR A 1 75 ? -14.219 -15.915 9.361 1.00 67.19 75 THR A O 1
ATOM 601 N N . TYR A 1 76 ? -13.276 -14.166 8.334 1.00 68.00 76 TYR A N 1
ATOM 602 C CA . TYR A 1 76 ? -12.352 -13.908 9.436 1.00 68.00 76 TYR A CA 1
ATOM 603 C C . TYR A 1 76 ? -13.094 -13.381 10.674 1.00 68.00 76 TYR A C 1
ATOM 605 O O . TYR A 1 76 ? -13.526 -12.229 10.726 1.00 68.00 76 TYR A O 1
ATOM 613 N N . GLU A 1 77 ? -13.198 -14.223 11.701 1.00 70.06 77 GLU A N 1
ATOM 614 C CA . GLU A 1 77 ? -13.715 -13.848 13.015 1.00 70.06 77 GLU A CA 1
ATOM 615 C C . GLU A 1 77 ? -12.561 -13.587 13.986 1.00 70.06 77 GLU A C 1
ATOM 617 O O . GLU A 1 77 ? -11.695 -14.431 14.224 1.00 70.06 77 GLU A O 1
ATOM 622 N N . THR A 1 78 ? -12.543 -12.391 14.574 1.00 73.50 78 THR A N 1
ATOM 623 C CA . THR A 1 78 ? -11.527 -12.033 15.567 1.00 73.50 78 THR A CA 1
ATOM 624 C C . THR A 1 78 ? -11.811 -12.762 16.882 1.00 73.50 78 THR A C 1
ATOM 626 O O . THR A 1 78 ? -12.955 -12.764 17.335 1.00 73.50 78 THR A O 1
ATOM 629 N N . PRO A 1 79 ? -10.800 -13.329 17.566 1.00 77.19 79 PRO A N 1
ATOM 630 C CA . PRO A 1 79 ? -11.027 -13.981 18.848 1.00 77.19 79 PRO A CA 1
ATOM 631 C C . PRO A 1 79 ? -11.502 -12.956 19.884 1.00 77.19 79 PRO A C 1
ATOM 633 O O . PRO A 1 79 ? -10.789 -11.996 20.204 1.00 77.19 79 PRO A O 1
ATOM 636 N N . LEU A 1 80 ? -12.712 -13.174 20.401 1.00 83.25 80 LEU A N 1
ATOM 637 C CA . LEU A 1 80 ? -13.345 -12.333 21.412 1.00 83.25 80 LEU A CA 1
ATOM 638 C C . LEU A 1 80 ? -13.122 -12.869 22.832 1.00 83.25 80 LEU A C 1
ATOM 640 O O . LEU A 1 80 ? -12.954 -14.076 23.031 1.00 83.25 80 LEU A O 1
ATOM 644 N N . PRO A 1 81 ? -13.123 -11.981 23.842 1.00 84.75 81 PRO A N 1
ATOM 645 C CA . PRO A 1 81 ? -13.055 -12.382 25.240 1.00 84.75 81 PRO A CA 1
ATOM 646 C C . PRO A 1 81 ? -14.252 -13.260 25.630 1.00 84.75 81 PRO A C 1
ATOM 648 O O . PRO A 1 81 ? -15.404 -12.910 25.382 1.00 84.75 81 PRO A O 1
ATOM 651 N N . SER A 1 82 ? -13.986 -14.367 26.327 1.00 88.38 82 SER A N 1
ATOM 652 C CA . SER A 1 82 ? -15.023 -15.130 27.031 1.00 88.38 82 SER A CA 1
ATOM 653 C C . SER A 1 82 ? -15.296 -1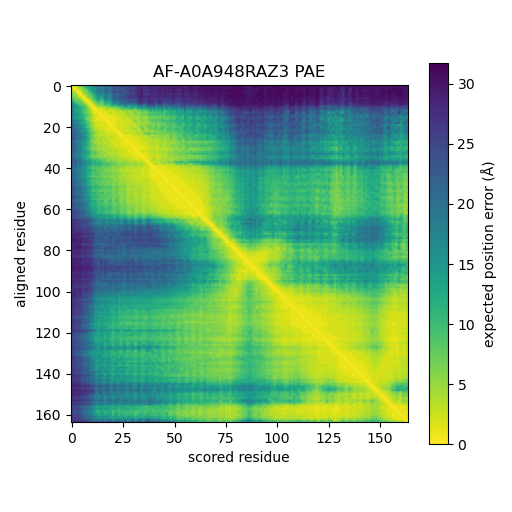4.481 28.383 1.00 88.38 82 SER A C 1
ATOM 655 O O . SER A 1 82 ? -14.371 -14.304 29.173 1.00 88.38 82 SER A O 1
ATOM 657 N N . VAL A 1 83 ? -16.546 -14.121 28.671 1.00 89.38 83 VAL A N 1
ATOM 658 C CA . VAL A 1 83 ? -16.915 -13.356 29.873 1.00 89.38 83 VAL A CA 1
ATOM 659 C C . VAL A 1 83 ? -17.651 -14.244 30.876 1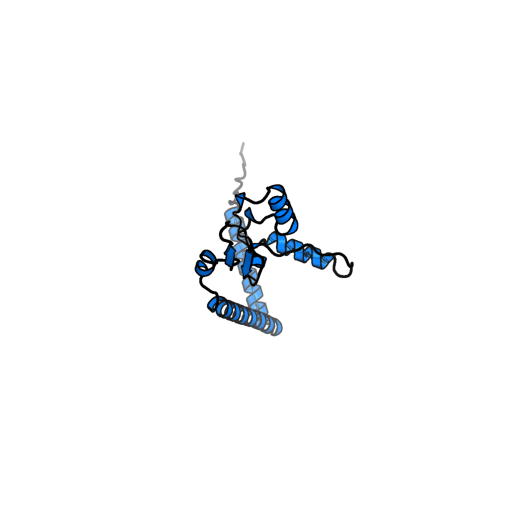.00 89.38 83 VAL A C 1
ATOM 661 O O . VAL A 1 83 ? -18.657 -14.862 30.540 1.00 89.38 83 VAL A O 1
ATOM 664 N N . VAL A 1 84 ? -17.174 -14.278 32.120 1.00 91.69 84 VAL A N 1
ATOM 665 C CA . VAL A 1 84 ? -17.846 -14.910 33.262 1.00 91.69 84 VAL A CA 1
ATOM 666 C C . VAL A 1 84 ? -18.691 -13.858 33.968 1.00 91.69 84 VAL A C 1
ATOM 668 O O . VAL A 1 84 ? -18.165 -12.830 34.403 1.00 91.69 84 VAL A O 1
ATOM 671 N N . ARG A 1 85 ? -19.994 -14.117 34.091 1.00 94.81 85 ARG A N 1
ATOM 672 C CA . ARG A 1 85 ? -20.946 -13.229 34.767 1.00 94.81 85 ARG A CA 1
ATOM 673 C C . ARG A 1 85 ? -21.441 -13.829 36.078 1.00 94.81 85 ARG A C 1
ATOM 675 O O . ARG A 1 85 ? -21.579 -15.047 36.185 1.00 94.81 85 ARG A O 1
ATOM 682 N N . GLY A 1 86 ? -21.686 -12.964 37.057 1.00 92.88 86 GLY A N 1
ATOM 683 C CA . GLY A 1 86 ? -22.323 -13.311 38.322 1.00 92.88 86 GLY A CA 1
ATOM 684 C C . GLY A 1 86 ? -23.817 -13.581 38.147 1.00 92.88 86 GLY A C 1
ATOM 685 O O . GLY A 1 86 ? -24.386 -13.379 37.073 1.00 92.88 86 GLY A O 1
ATOM 686 N N . VAL A 1 87 ? -24.472 -14.033 39.218 1.00 94.12 87 VAL A N 1
ATOM 687 C CA . VAL A 1 87 ? -25.931 -14.269 39.236 1.00 94.12 87 VAL A CA 1
ATOM 688 C C . VAL A 1 87 ? -26.753 -12.986 39.061 1.00 94.12 87 VAL A C 1
ATOM 690 O O . VAL A 1 87 ? -27.910 -13.041 38.663 1.00 94.12 87 VAL A O 1
ATOM 693 N N . ASP A 1 88 ? -26.143 -11.840 39.342 1.00 94.94 88 ASP A N 1
ATOM 694 C CA . ASP A 1 88 ? -26.649 -10.482 39.141 1.00 94.94 88 ASP A CA 1
ATOM 695 C C . ASP A 1 88 ? -26.420 -9.951 37.711 1.00 94.94 88 ASP A C 1
ATOM 697 O O . ASP A 1 88 ? -26.928 -8.888 37.360 1.00 94.94 88 ASP A O 1
ATOM 701 N N . GLY A 1 89 ? -25.686 -10.687 36.868 1.00 90.88 89 GLY A N 1
ATOM 702 C CA . GLY A 1 89 ? -25.348 -10.300 35.496 1.00 90.88 89 GLY A CA 1
ATOM 703 C C . GLY A 1 89 ? -24.091 -9.429 35.362 1.00 90.88 89 GLY A C 1
ATOM 704 O O . GLY A 1 89 ? -23.646 -9.186 34.231 1.00 90.88 89 GLY A O 1
ATOM 705 N N . GLU A 1 90 ? -23.486 -9.011 36.478 1.00 93.88 90 GLU A N 1
ATOM 706 C CA . GLU A 1 90 ? -22.227 -8.259 36.521 1.00 93.88 90 GLU A CA 1
ATOM 707 C C . GLU A 1 90 ? -21.067 -9.109 35.984 1.00 93.88 90 GLU A C 1
ATOM 709 O O . GLU A 1 90 ? -21.053 -10.338 36.100 1.00 93.88 90 GLU A O 1
ATOM 714 N N . ILE A 1 91 ? -20.074 -8.467 35.365 1.00 89.81 91 ILE A N 1
ATOM 715 C CA . ILE A 1 91 ? -18.892 -9.168 34.851 1.00 89.81 91 ILE A CA 1
ATOM 716 C C . ILE A 1 91 ? -17.950 -9.462 36.019 1.00 89.81 91 ILE A C 1
ATOM 718 O O . ILE A 1 91 ? -17.365 -8.552 36.597 1.00 89.81 91 ILE A O 1
ATOM 722 N N . VAL A 1 92 ? -17.754 -10.744 36.320 1.00 91.44 92 VAL A N 1
ATOM 723 C CA . VAL A 1 92 ? -16.834 -11.208 37.370 1.00 91.44 92 VAL A CA 1
ATOM 724 C C . VAL A 1 92 ? -15.421 -11.349 36.814 1.00 91.44 92 VAL A C 1
ATOM 726 O O . VAL A 1 92 ? -14.442 -11.002 37.473 1.00 91.44 92 VAL A O 1
ATOM 729 N N . HIS A 1 93 ? -15.296 -11.873 35.593 1.00 89.81 93 HIS A N 1
ATOM 730 C CA . HIS A 1 93 ? -14.004 -12.076 34.947 1.00 89.81 93 HIS A CA 1
ATOM 731 C C . HIS A 1 93 ? -14.137 -12.181 33.425 1.00 89.81 93 HIS A C 1
ATOM 733 O O . HIS A 1 93 ? -15.216 -12.458 32.905 1.00 89.81 93 HIS A O 1
ATOM 739 N N . SER A 1 94 ? -13.031 -12.020 32.698 1.00 88.12 94 SER A N 1
ATOM 740 C CA . SER A 1 94 ? -12.964 -12.325 31.268 1.00 88.12 94 SER A CA 1
ATOM 741 C C . SER A 1 94 ? -11.678 -13.068 30.928 1.00 88.12 94 SER A C 1
ATOM 743 O O . SER A 1 94 ? -10.592 -12.588 31.245 1.00 88.12 94 SER A O 1
ATOM 745 N N . TYR A 1 95 ? -11.797 -14.189 30.226 1.00 86.81 95 TYR A N 1
ATOM 746 C CA . TYR A 1 95 ? -10.670 -14.921 29.665 1.00 86.81 95 TYR A CA 1
ATOM 747 C C . TYR A 1 95 ? -10.441 -14.471 28.226 1.00 86.81 95 TYR A C 1
ATOM 749 O O . TYR A 1 95 ? -11.283 -14.690 27.353 1.00 86.81 95 TYR A O 1
ATOM 757 N N . ALA A 1 96 ? -9.299 -13.839 27.975 1.00 84.31 96 ALA A N 1
ATOM 758 C CA . ALA A 1 96 ? -8.914 -13.408 26.640 1.00 84.31 96 ALA A CA 1
ATOM 759 C C . ALA A 1 96 ? -7.394 -13.371 26.505 1.00 84.31 96 ALA A C 1
ATOM 761 O O . ALA A 1 96 ? -6.701 -12.913 27.411 1.00 84.31 96 ALA A O 1
ATOM 762 N N . ARG A 1 97 ? -6.879 -13.810 25.351 1.00 83.31 97 ARG A N 1
ATOM 763 C CA . ARG A 1 97 ? -5.476 -13.569 24.977 1.00 83.31 97 ARG A CA 1
ATOM 764 C C . ARG A 1 97 ? -5.238 -12.086 24.697 1.00 83.31 97 ARG A C 1
ATOM 766 O O . ARG A 1 97 ? -4.167 -11.562 24.973 1.00 83.31 97 ARG A O 1
ATOM 773 N N . GLU A 1 98 ? -6.255 -11.431 24.148 1.00 83.88 98 GLU A N 1
ATOM 774 C CA . GLU A 1 98 ? -6.204 -10.056 23.679 1.00 83.88 98 GLU A CA 1
ATOM 775 C C . GLU A 1 98 ? -7.479 -9.333 24.102 1.00 83.88 98 GLU A C 1
ATOM 777 O O . GLU A 1 98 ? -8.583 -9.873 24.010 1.00 83.88 98 GLU A O 1
ATOM 782 N N . ARG A 1 99 ? -7.336 -8.097 24.580 1.00 83.62 99 ARG A N 1
ATOM 783 C CA . ARG A 1 99 ? -8.466 -7.292 25.038 1.00 83.62 99 ARG A CA 1
ATOM 784 C C . ARG A 1 99 ? -9.146 -6.633 23.837 1.00 83.62 99 ARG A C 1
ATOM 786 O O . ARG A 1 99 ? -8.827 -5.499 23.496 1.00 83.62 99 ARG A O 1
ATOM 793 N N . ARG A 1 100 ? -10.066 -7.359 23.197 1.00 86.81 100 ARG A N 1
ATOM 794 C CA . ARG A 1 100 ? -10.860 -6.879 22.055 1.00 86.81 100 ARG A CA 1
ATOM 795 C C . ARG A 1 100 ? -12.321 -6.645 22.427 1.00 86.81 100 ARG A C 1
ATOM 797 O O . ARG A 1 100 ? -12.894 -7.395 23.211 1.00 86.81 100 ARG A O 1
ATOM 804 N N . VAL A 1 101 ? -12.917 -5.627 21.813 1.00 85.00 101 VAL A N 1
ATOM 805 C CA . VAL A 1 101 ? -14.367 -5.419 21.751 1.00 85.00 101 VAL A CA 1
ATOM 806 C C . VAL A 1 101 ? -14.706 -5.234 20.281 1.00 85.00 101 VAL A C 1
ATOM 808 O O . VAL A 1 101 ? -14.084 -4.407 19.616 1.00 85.00 101 VAL A O 1
ATOM 811 N N . GLN A 1 102 ? -15.642 -6.028 19.769 1.00 86.44 102 GLN A N 1
ATOM 812 C CA . GLN A 1 102 ? -16.126 -5.872 18.403 1.00 86.44 102 GLN A CA 1
ATOM 813 C C . GLN A 1 102 ? -17.231 -4.825 18.386 1.00 86.44 102 GLN A C 1
ATOM 815 O O . GLN A 1 102 ? -18.201 -4.926 19.134 1.00 86.44 102 GLN A O 1
ATOM 820 N N . LEU A 1 103 ? -17.049 -3.826 17.535 1.00 90.19 103 LEU A N 1
ATOM 821 C CA . LEU A 1 103 ? -17.996 -2.751 17.286 1.00 90.19 103 LEU A CA 1
ATOM 822 C C . LEU A 1 103 ? -18.383 -2.784 15.811 1.00 90.19 103 LEU A C 1
ATOM 824 O O . LEU A 1 103 ? -17.581 -3.188 14.962 1.00 90.19 103 LEU A O 1
ATOM 828 N N . GLN A 1 104 ? -19.605 -2.369 15.504 1.00 91.69 104 GLN A N 1
ATOM 829 C CA . GLN A 1 104 ? -20.006 -2.117 14.129 1.00 91.69 104 GLN A CA 1
ATOM 830 C C . GLN A 1 104 ? -19.395 -0.796 13.663 1.00 91.69 104 GLN A C 1
ATOM 832 O O . GLN A 1 104 ? -19.136 0.100 14.461 1.00 91.69 104 GLN A O 1
ATOM 837 N N . TYR A 1 105 ? -19.196 -0.641 12.352 1.00 92.38 105 TYR A N 1
ATOM 838 C CA . TYR A 1 105 ? -18.649 0.596 11.783 1.00 92.38 105 TYR A CA 1
ATOM 839 C C . TYR A 1 105 ? -19.437 1.848 12.222 1.00 92.38 105 TYR A C 1
ATOM 841 O O . TYR A 1 105 ? -18.848 2.885 12.502 1.00 92.38 105 TYR A O 1
ATOM 849 N N . ALA A 1 106 ? -20.763 1.724 12.350 1.00 95.88 106 ALA A N 1
ATOM 850 C CA . ALA A 1 106 ? -21.653 2.803 12.779 1.00 95.88 106 ALA A CA 1
ATOM 851 C C . ALA A 1 106 ? -21.526 3.185 14.268 1.00 95.88 106 ALA A C 1
ATOM 853 O O . ALA A 1 106 ? -22.006 4.247 14.655 1.00 95.88 106 ALA A O 1
ATOM 854 N N . ASP A 1 107 ? -20.891 2.350 15.095 1.00 96.19 107 ASP A N 1
ATOM 855 C CA . ASP A 1 107 ? -20.687 2.636 16.520 1.00 96.19 107 ASP A CA 1
ATOM 856 C C . ASP A 1 107 ? -19.501 3.590 16.751 1.00 96.19 107 ASP A C 1
ATOM 858 O O . ASP A 1 107 ? -19.342 4.141 17.843 1.00 96.19 107 ASP A O 1
ATOM 862 N N . PHE A 1 108 ? -18.642 3.780 15.742 1.00 95.94 108 PHE A N 1
ATOM 863 C CA . PHE A 1 108 ? -17.480 4.655 15.844 1.00 95.94 108 PHE A CA 1
ATOM 864 C C . PHE A 1 108 ? -17.872 6.124 15.610 1.00 95.94 108 PHE A C 1
ATOM 866 O O . PHE A 1 108 ? -18.565 6.426 14.637 1.00 95.94 108 PHE A O 1
ATOM 873 N N . PRO A 1 109 ? -17.394 7.067 16.447 1.00 97.69 109 PRO A N 1
ATOM 874 C CA . PRO A 1 109 ? -17.591 8.491 16.202 1.00 97.69 109 PRO A CA 1
ATOM 875 C C . PRO A 1 109 ? -17.010 8.917 14.851 1.00 97.69 109 PRO A C 1
ATOM 877 O O . PRO A 1 109 ? -15.881 8.554 14.521 1.00 97.69 109 PRO A O 1
ATOM 880 N N . GLU A 1 110 ? -17.736 9.748 14.107 1.00 97.06 110 GLU A N 1
ATOM 881 C CA . GLU A 1 110 ? -17.314 10.213 12.778 1.00 97.06 110 GLU A CA 1
ATOM 882 C C . GLU A 1 110 ? -15.936 10.891 12.818 1.00 97.06 110 GLU A C 1
ATOM 884 O O . GLU A 1 110 ? -15.062 10.556 12.023 1.00 97.06 110 GLU A O 1
ATOM 889 N N . GLN A 1 111 ? -15.672 11.729 13.831 1.00 98.00 111 GLN A N 1
ATOM 890 C CA . GLN A 1 111 ? -14.367 12.388 13.973 1.00 98.00 111 GLN A CA 1
ATOM 891 C C . GLN A 1 111 ? -13.216 11.396 14.190 1.00 98.00 111 GLN A C 1
ATOM 893 O O . GLN A 1 111 ? -12.084 11.671 13.797 1.00 98.00 111 GLN A O 1
ATOM 898 N N . LEU A 1 112 ? -13.479 10.249 14.829 1.00 97.31 112 LEU A N 1
ATOM 899 C CA . LEU A 1 112 ? -12.468 9.209 15.017 1.00 97.31 112 LEU A CA 1
ATOM 900 C C . LEU A 1 112 ? -12.135 8.538 13.682 1.00 97.31 112 LEU A C 1
ATOM 902 O O . LEU A 1 112 ? -10.959 8.342 13.380 1.00 97.31 112 LEU A O 1
ATOM 906 N N . ILE A 1 113 ? -13.161 8.210 12.894 1.00 96.88 113 ILE A N 1
ATOM 907 C CA . ILE A 1 113 ? -13.002 7.612 11.565 1.00 96.88 113 ILE A CA 1
ATOM 908 C C . ILE A 1 113 ? -12.203 8.563 10.668 1.00 96.88 113 ILE A C 1
ATOM 910 O O . ILE A 1 113 ? -11.196 8.161 10.090 1.00 96.88 113 ILE A O 1
ATOM 914 N N . GLU A 1 114 ? -12.600 9.834 10.597 1.00 96.75 114 GLU A N 1
ATOM 915 C CA . GLU A 1 114 ? -11.922 10.845 9.782 1.00 96.75 114 GLU A CA 1
ATOM 916 C C . GLU A 1 114 ? -10.465 11.054 10.203 1.00 96.75 114 GLU A C 1
ATOM 918 O O . GLU A 1 114 ? -9.580 11.096 9.349 1.00 96.75 114 GLU A O 1
ATOM 923 N N . ALA A 1 115 ? -10.191 11.145 11.509 1.00 96.38 115 ALA A N 1
ATOM 924 C CA . ALA A 1 115 ? -8.831 11.308 12.017 1.00 96.38 115 ALA A CA 1
ATOM 925 C C . ALA A 1 115 ? -7.944 10.099 11.684 1.00 96.38 115 ALA A C 1
ATOM 927 O O . ALA A 1 115 ? -6.787 10.274 11.296 1.00 96.38 115 ALA A O 1
ATOM 928 N N . TYR A 1 116 ? -8.484 8.884 11.808 1.00 95.38 116 TYR A N 1
ATOM 929 C CA . TYR A 1 116 ? -7.763 7.657 11.482 1.00 95.38 116 TYR A CA 1
ATOM 930 C C . TYR A 1 116 ? -7.465 7.562 9.982 1.00 95.38 116 TYR A C 1
ATOM 932 O O . TYR A 1 116 ? -6.317 7.344 9.599 1.00 95.38 116 TYR A O 1
ATOM 940 N N . LEU A 1 117 ? -8.461 7.817 9.127 1.00 94.88 117 LEU A N 1
ATOM 941 C CA . LEU A 1 117 ? -8.281 7.846 7.673 1.00 94.88 117 LEU A CA 1
ATOM 942 C C . LEU A 1 117 ? -7.281 8.925 7.248 1.00 94.88 117 LEU A C 1
ATOM 944 O O . LEU A 1 117 ? -6.410 8.664 6.429 1.00 94.88 117 LEU A O 1
ATOM 948 N N . ALA A 1 118 ? -7.346 10.126 7.825 1.00 92.94 118 ALA A N 1
ATOM 949 C CA . ALA A 1 118 ? -6.411 11.199 7.497 1.00 92.94 118 ALA A CA 1
ATOM 950 C C . ALA A 1 118 ? -4.953 10.854 7.846 1.00 92.94 118 ALA A C 1
ATOM 952 O O . ALA A 1 118 ? -4.040 11.298 7.146 1.00 92.94 118 ALA A O 1
ATOM 953 N N . ALA A 1 119 ? -4.738 10.090 8.921 1.00 91.38 119 ALA A N 1
ATOM 954 C CA . ALA A 1 119 ? -3.411 9.701 9.387 1.00 91.38 119 ALA A CA 1
ATOM 955 C C . ALA A 1 119 ? -2.845 8.474 8.655 1.00 91.38 119 ALA A C 1
ATOM 957 O O . ALA A 1 119 ? -1.661 8.468 8.320 1.00 91.38 119 ALA A O 1
ATOM 958 N N . GLU A 1 120 ? -3.670 7.453 8.424 1.00 92.44 120 GLU A N 1
ATOM 959 C CA . GLU A 1 120 ? -3.223 6.156 7.904 1.00 92.44 120 GLU A CA 1
ATOM 960 C C . GLU A 1 120 ? -3.434 6.017 6.394 1.00 92.44 120 GLU A C 1
ATOM 962 O O . GLU A 1 120 ? -2.555 5.516 5.698 1.00 92.44 120 GLU A O 1
ATOM 967 N N . ASP A 1 121 ? -4.591 6.441 5.875 1.00 95.06 121 ASP A N 1
ATOM 968 C CA . ASP A 1 121 ? -5.005 6.137 4.504 1.00 95.06 121 ASP A CA 1
ATOM 969 C C . ASP A 1 121 ? -6.154 7.042 4.017 1.00 95.06 121 ASP A C 1
ATOM 971 O O . ASP A 1 121 ? -7.342 6.706 4.057 1.00 95.06 121 ASP A O 1
ATOM 975 N N . LYS A 1 122 ? -5.801 8.246 3.556 1.00 93.31 122 LYS A N 1
ATOM 976 C CA . LYS A 1 122 ? -6.782 9.286 3.193 1.00 93.31 122 LYS A CA 1
ATOM 977 C C . LYS A 1 122 ? -7.637 8.932 1.969 1.00 93.31 122 LYS A C 1
ATOM 979 O O . LYS A 1 122 ? -8.654 9.576 1.723 1.00 93.31 122 LYS A O 1
ATOM 984 N N . THR A 1 123 ? -7.181 7.987 1.150 1.00 93.62 123 THR A N 1
ATOM 985 C CA . THR A 1 123 ? -7.815 7.553 -0.104 1.00 93.62 123 THR A CA 1
ATOM 986 C C . THR A 1 123 ? -8.430 6.160 0.032 1.00 93.62 123 THR A C 1
ATOM 988 O O . THR A 1 123 ? -8.845 5.579 -0.970 1.00 93.62 123 THR A O 1
ATOM 991 N N . PHE A 1 124 ? -8.579 5.663 1.266 1.00 95.50 124 PHE A N 1
ATOM 992 C CA . PHE A 1 124 ? -9.056 4.316 1.570 1.00 95.50 124 PHE A CA 1
ATOM 993 C C . PHE A 1 124 ? -10.296 3.898 0.767 1.00 95.50 124 PHE A C 1
ATOM 995 O O . PHE A 1 124 ? -10.326 2.829 0.159 1.00 95.50 124 PHE A O 1
ATOM 1002 N N . PHE A 1 125 ? -11.309 4.768 0.713 1.00 95.38 125 PHE A N 1
ATOM 1003 C CA . PHE A 1 125 ? -12.575 4.484 0.029 1.00 95.38 125 PHE A CA 1
ATOM 1004 C C . PHE A 1 125 ? -12.544 4.671 -1.494 1.00 95.38 125 PHE A C 1
ATOM 1006 O O . PHE A 1 125 ? -13.517 4.326 -2.161 1.00 95.38 125 PHE A O 1
ATOM 1013 N N . SER A 1 126 ? -11.475 5.232 -2.062 1.00 94.75 126 SER A N 1
ATOM 1014 C CA . SER A 1 126 ? -11.352 5.444 -3.509 1.00 94.75 126 SER A CA 1
ATOM 1015 C C . SER A 1 126 ? -10.405 4.461 -4.194 1.00 94.75 126 SER A C 1
ATOM 1017 O O . SER A 1 126 ? -10.480 4.309 -5.415 1.00 94.75 126 SER A O 1
ATOM 1019 N N . HIS A 1 127 ? -9.547 3.767 -3.445 1.00 94.12 127 HIS A N 1
ATOM 1020 C CA . HIS A 1 127 ? -8.621 2.780 -3.993 1.00 94.12 127 HIS A CA 1
ATOM 1021 C C . HIS A 1 127 ? -9.080 1.331 -3.759 1.00 94.12 127 HIS A C 1
ATOM 1023 O O . HIS A 1 127 ? -9.779 1.019 -2.799 1.00 94.12 127 HIS A O 1
ATOM 1029 N N . GLY A 1 128 ? -8.609 0.399 -4.591 1.00 92.62 128 GLY A N 1
ATOM 1030 C CA . GLY A 1 128 ? -8.915 -1.037 -4.479 1.00 92.62 128 GLY A CA 1
ATOM 1031 C C . GLY A 1 128 ? -8.082 -1.805 -3.441 1.00 92.62 128 GLY A C 1
ATOM 1032 O O . GLY A 1 128 ? -7.828 -2.988 -3.631 1.00 92.62 128 GLY A O 1
ATOM 1033 N N . GLY A 1 129 ? -7.590 -1.133 -2.397 1.00 91.31 129 GLY A N 1
ATOM 1034 C CA . GLY A 1 129 ? -6.745 -1.701 -1.338 1.00 91.31 129 GLY A CA 1
ATOM 1035 C C . GLY A 1 129 ? -5.252 -1.384 -1.463 1.00 91.31 129 GLY A C 1
ATOM 1036 O O . GLY A 1 129 ? -4.504 -1.616 -0.519 1.00 91.31 129 GLY A O 1
ATOM 1037 N N . VAL A 1 130 ? -4.800 -0.819 -2.586 1.00 93.62 130 VAL A N 1
ATOM 1038 C CA . VAL A 1 130 ? -3.423 -0.327 -2.778 1.00 93.62 130 VAL A CA 1
ATOM 1039 C C . VAL A 1 130 ? -3.467 1.065 -3.405 1.00 93.62 130 VAL A C 1
ATOM 1041 O O . VAL A 1 130 ? -3.948 1.216 -4.529 1.00 93.62 130 VAL A O 1
ATOM 1044 N N . ASP A 1 131 ? -2.931 2.073 -2.713 1.00 94.50 131 ASP A N 1
ATOM 1045 C CA . ASP A 1 131 ? -2.775 3.424 -3.256 1.00 94.50 131 ASP A CA 1
ATOM 1046 C C . ASP A 1 131 ? -1.453 3.553 -4.019 1.00 94.50 131 ASP A C 1
ATOM 1048 O O . ASP A 1 131 ? -0.422 3.921 -3.463 1.00 94.50 131 ASP A O 1
ATOM 1052 N N . ILE A 1 132 ? -1.477 3.276 -5.324 1.00 93.06 132 ILE A N 1
ATOM 1053 C CA . ILE A 1 132 ? -0.280 3.373 -6.172 1.00 93.06 132 ILE A CA 1
ATOM 1054 C C . ILE A 1 132 ? 0.304 4.794 -6.140 1.00 93.06 132 ILE A C 1
ATOM 1056 O O . ILE A 1 132 ? 1.518 4.965 -6.029 1.00 93.06 132 ILE A O 1
ATOM 1060 N N . PHE A 1 133 ? -0.542 5.824 -6.223 1.00 92.00 133 PHE A N 1
ATOM 1061 C CA . PHE A 1 133 ? -0.077 7.210 -6.250 1.00 92.00 133 PHE A CA 1
ATOM 1062 C C . PHE A 1 133 ? 0.419 7.659 -4.873 1.00 92.00 133 PHE A C 1
ATOM 1064 O O . PHE A 1 133 ? 1.455 8.319 -4.783 1.00 92.00 133 PHE A O 1
ATOM 1071 N N . GLY A 1 134 ? -0.285 7.280 -3.806 1.00 90.50 134 GLY A N 1
ATOM 1072 C CA . GLY A 1 134 ? 0.117 7.513 -2.421 1.00 90.50 134 GLY A CA 1
ATOM 1073 C C . GLY A 1 134 ? 1.460 6.865 -2.098 1.00 90.50 134 GLY A C 1
ATOM 1074 O O . GLY A 1 134 ? 2.365 7.550 -1.621 1.00 90.50 134 GLY A O 1
ATOM 1075 N N . THR A 1 135 ? 1.645 5.591 -2.451 1.00 92.31 135 THR A N 1
ATOM 1076 C CA . THR A 1 135 ? 2.911 4.875 -2.254 1.00 92.31 135 THR A CA 1
ATOM 1077 C C . THR A 1 135 ? 4.052 5.510 -3.051 1.00 92.31 135 THR A C 1
ATOM 1079 O O . THR A 1 135 ? 5.126 5.728 -2.494 1.00 92.31 135 THR A O 1
ATOM 1082 N N . LEU A 1 136 ? 3.847 5.868 -4.327 1.00 94.06 136 LEU A N 1
ATOM 1083 C CA . LEU A 1 136 ? 4.880 6.548 -5.123 1.00 94.06 136 LEU A CA 1
ATOM 1084 C C . LEU A 1 136 ? 5.284 7.891 -4.500 1.00 94.06 136 LEU A C 1
ATOM 1086 O O . LEU A 1 136 ? 6.474 8.175 -4.371 1.00 94.06 136 LEU A O 1
ATOM 1090 N N . ASN A 1 137 ? 4.310 8.692 -4.062 1.00 91.88 137 ASN A N 1
ATOM 1091 C CA . ASN A 1 137 ? 4.579 9.953 -3.373 1.00 91.88 137 ASN A CA 1
ATOM 1092 C C . ASN A 1 137 ? 5.342 9.739 -2.061 1.00 91.88 137 ASN A C 1
ATOM 1094 O O . ASN A 1 137 ? 6.282 10.480 -1.791 1.00 91.88 137 ASN A O 1
ATOM 1098 N N . ALA A 1 138 ? 4.994 8.714 -1.279 1.00 91.88 138 ALA A N 1
ATOM 1099 C CA . ALA A 1 138 ? 5.709 8.371 -0.052 1.00 91.88 138 ALA A CA 1
ATOM 1100 C C . ALA A 1 138 ? 7.167 7.955 -0.326 1.00 91.88 138 ALA A C 1
ATOM 1102 O O . ALA A 1 138 ? 8.064 8.338 0.421 1.00 91.88 138 ALA A O 1
ATOM 1103 N N . VAL A 1 139 ? 7.432 7.237 -1.424 1.00 93.62 139 VAL A N 1
ATOM 1104 C CA . VAL A 1 139 ? 8.800 6.893 -1.853 1.00 93.62 139 VAL A CA 1
ATOM 1105 C C . VAL A 1 139 ? 9.598 8.146 -2.220 1.00 93.62 139 VAL A C 1
ATOM 1107 O O . VAL A 1 139 ? 10.747 8.282 -1.794 1.00 93.62 139 VAL A O 1
ATOM 1110 N N . PHE A 1 140 ? 9.009 9.079 -2.974 1.00 94.56 140 PHE A N 1
ATOM 1111 C CA . PHE A 1 140 ? 9.667 10.348 -3.299 1.00 94.56 140 PHE A CA 1
ATOM 1112 C C . PHE A 1 140 ? 9.906 11.211 -2.055 1.00 94.56 140 PHE A C 1
ATOM 1114 O O . PHE A 1 140 ? 10.997 11.760 -1.896 1.00 94.56 140 PHE A O 1
ATOM 1121 N N . ASP A 1 141 ? 8.928 11.289 -1.149 1.00 93.88 141 ASP A N 1
ATOM 1122 C CA . ASP A 1 141 ? 9.050 11.996 0.128 1.00 93.88 141 ASP A CA 1
ATOM 1123 C C . ASP A 1 141 ? 10.200 11.415 0.960 1.00 93.88 141 ASP A C 1
ATOM 1125 O O . ASP A 1 141 ? 11.108 12.143 1.362 1.00 93.88 141 ASP A O 1
ATOM 1129 N N . TYR A 1 142 ? 10.238 10.089 1.111 1.00 93.00 142 TYR A N 1
ATOM 1130 C CA . TYR A 1 142 ? 11.315 9.381 1.799 1.00 93.00 142 TYR A CA 1
ATOM 1131 C C . TYR A 1 142 ? 12.691 9.668 1.185 1.00 93.00 142 TYR A C 1
ATOM 1133 O O . TYR A 1 142 ? 13.637 9.987 1.906 1.00 93.00 142 TYR A O 1
ATOM 1141 N N . ALA A 1 143 ? 12.807 9.596 -0.145 1.00 93.88 143 ALA A N 1
ATOM 1142 C CA . ALA A 1 143 ? 14.060 9.863 -0.844 1.00 93.88 143 ALA A CA 1
ATOM 1143 C C . ALA A 1 143 ? 14.528 11.316 -0.660 1.00 93.88 143 ALA A C 1
ATOM 1145 O O . ALA A 1 143 ? 15.713 11.553 -0.436 1.00 93.88 143 ALA A O 1
ATOM 1146 N N . SER A 1 144 ? 13.607 12.284 -0.710 1.00 94.00 144 SER A N 1
ATOM 1147 C CA . SER A 1 144 ? 13.933 13.706 -0.540 1.00 94.00 144 SER A CA 1
ATOM 1148 C C . SER A 1 144 ? 14.344 14.076 0.889 1.00 94.00 144 SER A C 1
ATOM 1150 O O . SER A 1 144 ? 15.168 14.968 1.074 1.00 94.00 144 SER A O 1
ATOM 1152 N N . LYS A 1 145 ? 13.829 13.359 1.894 1.00 94.25 145 LYS A N 1
ATOM 1153 C CA . LYS A 1 145 ? 14.160 13.552 3.315 1.00 94.25 145 LYS A CA 1
ATOM 1154 C C . LYS A 1 145 ? 15.335 12.699 3.788 1.00 94.25 145 LYS A C 1
ATOM 1156 O O . LYS A 1 145 ? 15.708 12.763 4.963 1.00 94.25 145 LYS A O 1
ATOM 1161 N N . MET A 1 146 ? 15.947 11.903 2.916 1.00 90.56 146 MET A N 1
ATOM 1162 C CA . MET A 1 146 ? 17.057 11.032 3.290 1.00 90.56 146 MET A CA 1
ATOM 1163 C C . MET A 1 146 ? 18.235 11.851 3.849 1.00 90.56 146 MET A C 1
ATOM 1165 O O . MET A 1 146 ? 18.775 12.727 3.182 1.00 90.56 146 MET A O 1
ATOM 1169 N N . GLY A 1 147 ? 18.630 11.570 5.095 1.00 90.56 147 GLY A N 1
ATOM 1170 C CA . GLY A 1 147 ? 19.719 12.277 5.786 1.00 90.56 147 GLY A CA 1
ATOM 1171 C C . GLY A 1 147 ? 19.323 13.578 6.500 1.00 90.56 147 GLY A C 1
ATOM 1172 O O . GLY A 1 147 ? 20.160 14.152 7.189 1.00 90.56 147 GLY A O 1
ATOM 1173 N N . SER A 1 148 ? 18.063 14.018 6.398 1.00 89.75 148 SER A N 1
ATOM 1174 C CA . SER A 1 148 ? 17.554 15.221 7.087 1.00 89.75 148 SER A CA 1
ATOM 1175 C C . SER A 1 148 ? 17.209 14.992 8.567 1.00 89.75 148 SER A C 1
ATOM 1177 O O . SER A 1 148 ? 17.142 15.940 9.344 1.00 89.75 148 SER A O 1
ATOM 1179 N N . GLY A 1 149 ? 16.964 13.736 8.961 1.00 88.19 149 GLY A N 1
ATOM 1180 C CA . GLY A 1 149 ? 16.398 13.388 10.269 1.00 88.19 149 GLY A CA 1
ATOM 1181 C C . GLY A 1 149 ? 14.879 13.592 10.371 1.00 88.19 149 GLY A C 1
ATOM 1182 O O . GLY A 1 149 ? 14.293 13.251 11.398 1.00 88.19 149 GLY A O 1
ATOM 1183 N N . GLU A 1 150 ? 14.227 14.101 9.323 1.00 90.62 150 GLU A N 1
ATOM 1184 C CA . GLU A 1 150 ? 12.774 14.247 9.265 1.00 90.62 150 GLU A CA 1
ATOM 1185 C C . GLU A 1 150 ? 12.075 12.902 9.035 1.00 90.62 150 GLU A C 1
ATOM 1187 O O . GLU A 1 150 ? 12.597 11.989 8.388 1.00 90.62 150 GLU A O 1
ATOM 1192 N N . ARG A 1 151 ? 10.850 12.775 9.556 1.00 86.94 151 ARG A N 1
ATOM 1193 C CA . ARG A 1 151 ? 10.033 11.574 9.369 1.00 86.94 151 ARG A CA 1
ATOM 1194 C C . ARG A 1 151 ? 9.353 11.617 7.998 1.00 86.94 151 ARG A C 1
ATOM 1196 O O . ARG A 1 151 ? 8.661 12.583 7.666 1.00 86.94 151 ARG A O 1
ATOM 1203 N N . ALA A 1 152 ? 9.542 10.560 7.214 1.00 86.31 152 ALA A N 1
ATOM 1204 C CA . ALA A 1 152 ? 8.823 10.373 5.960 1.00 86.31 152 ALA A CA 1
ATOM 1205 C C . ALA A 1 152 ? 7.346 10.039 6.210 1.00 86.31 152 ALA A C 1
ATOM 1207 O O . ALA A 1 152 ? 6.989 9.479 7.253 1.00 86.31 152 ALA A O 1
ATOM 1208 N N . VAL A 1 153 ? 6.498 10.379 5.245 1.00 84.81 153 VAL A N 1
ATOM 1209 C CA . VAL A 1 153 ? 5.071 10.033 5.262 1.00 84.81 153 VAL A CA 1
ATOM 1210 C C . VAL A 1 153 ? 4.883 8.512 5.120 1.00 84.81 153 VAL A C 1
ATOM 1212 O O . VAL A 1 153 ? 5.661 7.841 4.440 1.00 84.81 153 VAL A O 1
ATOM 1215 N N . GLY A 1 154 ? 3.858 7.957 5.777 1.00 83.62 154 GLY A N 1
ATOM 1216 C CA . GLY A 1 154 ? 3.475 6.549 5.631 1.00 83.62 154 GLY A CA 1
ATOM 1217 C C . GLY A 1 154 ? 2.936 6.252 4.227 1.00 83.62 154 GLY A C 1
ATOM 1218 O O . GLY A 1 154 ? 2.161 7.032 3.686 1.00 83.62 154 GLY A O 1
ATOM 1219 N N . GLY A 1 155 ? 3.372 5.142 3.624 1.00 85.88 155 GLY A N 1
ATOM 1220 C CA . GLY A 1 155 ? 3.000 4.759 2.253 1.00 85.88 155 GLY A CA 1
ATOM 1221 C C . GLY A 1 155 ? 2.139 3.499 2.136 1.00 85.88 155 GLY A C 1
ATOM 1222 O O . GLY A 1 155 ? 1.915 3.046 1.013 1.00 85.88 155 GLY A O 1
ATOM 1223 N N . SER A 1 156 ? 1.721 2.911 3.262 1.00 91.81 156 SER A N 1
ATOM 1224 C CA . SER A 1 156 ? 0.949 1.662 3.310 1.00 91.81 156 SER A CA 1
ATOM 1225 C C . SER A 1 156 ? -0.535 1.927 3.523 1.00 91.81 156 SER A C 1
ATOM 1227 O O . SER A 1 156 ? -0.888 2.760 4.348 1.00 91.81 156 SER A O 1
ATOM 1229 N N . THR A 1 157 ? -1.389 1.170 2.840 1.00 94.88 157 THR A N 1
ATOM 1230 C CA . THR A 1 157 ? -2.852 1.268 2.983 1.00 94.88 157 THR A CA 1
ATOM 1231 C C . THR A 1 157 ? -3.362 0.476 4.181 1.00 94.88 157 THR A C 1
ATOM 1233 O O . THR A 1 157 ? -2.723 -0.487 4.617 1.00 94.88 157 THR A O 1
ATOM 1236 N N . ILE A 1 158 ? -4.556 0.803 4.680 1.00 94.31 158 ILE A N 1
ATOM 1237 C CA . ILE A 1 158 ? -5.203 0.033 5.759 1.00 94.31 158 ILE A CA 1
ATOM 1238 C C . ILE A 1 158 ? -5.348 -1.442 5.353 1.00 94.31 158 ILE A C 1
ATOM 1240 O O . ILE A 1 158 ? -5.057 -2.334 6.149 1.00 94.31 158 ILE A O 1
ATOM 1244 N N . THR A 1 159 ? -5.711 -1.726 4.097 1.00 92.69 159 THR A N 1
ATOM 1245 C CA . THR A 1 159 ? -5.824 -3.105 3.589 1.00 92.69 159 THR A CA 1
ATOM 1246 C C . THR A 1 159 ? -4.496 -3.861 3.673 1.00 92.69 159 THR A C 1
ATOM 1248 O O . THR A 1 159 ? -4.479 -5.006 4.116 1.00 92.69 159 THR A O 1
ATOM 1251 N N . GLN A 1 160 ? -3.370 -3.228 3.322 1.00 91.81 160 GLN A N 1
ATOM 1252 C CA . GLN A 1 160 ? -2.041 -3.838 3.467 1.00 91.81 160 GLN A CA 1
ATOM 1253 C C . GLN A 1 160 ? -1.671 -4.064 4.934 1.00 91.81 160 GLN A C 1
ATOM 1255 O O . GLN A 1 160 ? -1.058 -5.073 5.270 1.00 91.81 160 GLN A O 1
ATOM 1260 N N . GLN A 1 161 ? -2.034 -3.130 5.815 1.00 90.88 161 GLN A N 1
ATOM 1261 C CA . GLN A 1 161 ? -1.759 -3.251 7.243 1.00 90.88 161 GLN A CA 1
ATOM 1262 C C . GLN A 1 161 ? -2.556 -4.374 7.914 1.00 90.88 161 GLN A C 1
ATOM 1264 O O . GLN A 1 161 ? -2.061 -4.939 8.884 1.00 90.88 161 GLN A O 1
ATOM 1269 N N . VAL A 1 162 ? -3.757 -4.684 7.419 1.00 88.25 162 VAL A N 1
ATOM 1270 C CA . VAL A 1 162 ? -4.588 -5.799 7.904 1.00 88.25 162 VAL A CA 1
ATOM 1271 C C . VAL A 1 162 ? -4.131 -7.140 7.326 1.0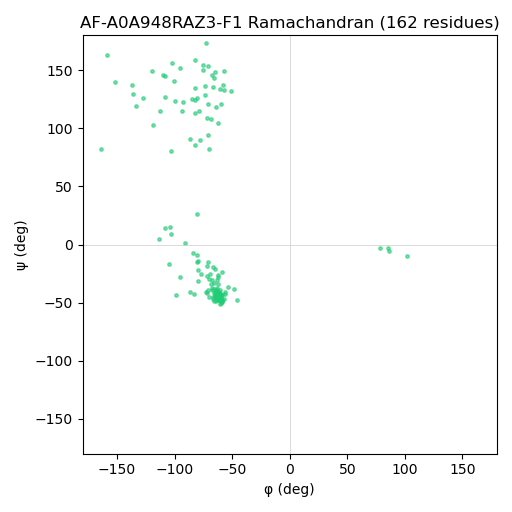0 88.25 162 VAL A C 1
ATOM 1273 O O . VAL A 1 162 ? -4.263 -8.160 7.992 1.00 88.25 162 VAL A O 1
ATOM 1276 N N . ALA A 1 163 ? -3.589 -7.145 6.106 1.00 84.44 163 ALA A N 1
ATOM 1277 C CA . ALA A 1 163 ? -3.139 -8.360 5.429 1.00 84.44 163 ALA A CA 1
ATOM 1278 C C . ALA A 1 163 ? -1.758 -8.881 5.883 1.00 84.44 163 ALA A C 1
ATOM 1280 O O . ALA A 1 163 ? -1.404 -10.002 5.520 1.00 84.44 163 ALA A O 1
ATOM 1281 N N . LYS A 1 164 ? -0.966 -8.074 6.606 1.00 76.50 164 LYS A N 1
ATOM 1282 C CA . LYS A 1 164 ? 0.374 -8.447 7.104 1.00 76.50 164 LYS A CA 1
ATOM 1283 C C . LYS A 1 164 ? 0.307 -9.315 8.363 1.00 76.50 164 LYS A C 1
ATOM 1285 O O . LYS A 1 164 ? 1.236 -10.134 8.524 1.00 76.50 164 LYS A O 1
#

Solvent-accessible surface area (backbone atoms only — not comparable to full-atom values): 10115 Å² total; per-residue (Å²): 143,79,87,80,77,78,82,78,83,75,75,55,68,67,58,56,49,50,52,49,51,53,50,53,50,51,50,50,52,52,50,48,53,50,42,55,74,72,31,68,67,53,46,51,52,52,48,51,53,51,50,49,51,53,51,50,51,53,51,49,53,57,60,58,71,72,56,75,66,71,66,62,68,77,69,67,75,77,81,64,50,48,72,43,59,46,99,86,66,48,81,74,47,67,57,53,100,50,100,58,81,93,73,57,80,85,74,54,58,66,69,58,54,53,52,48,30,66,73,54,31,74,52,58,93,79,40,93,51,62,50,66,67,54,28,52,50,21,53,53,45,36,62,73,37,62,92,69,82,60,84,56,61,82,49,60,31,64,55,51,66,72,72,108

Nearest PDB structures (foldseek):
  3dwk-assembly2_B  TM=4.962E-01  e=9.545E-03  Staphylococcus aureus subsp. aureus COL

Sequence (164 aa):
MTDLTPATDTQPLWAYLRYRVNRDIAAALAWFGEKWRQSLLFKLVAAAVGAFLVIWIAVFVWLASDLPEADALLTYETPLPSVVRGVDGEIVHSYARERRVQLQYADFPEQLIEAYLAAEDKTFFSHGGVDIFGTLNAVFDYASKMGSGERAVGGSTITQQVAK

Secondary structure (DSSP, 8-state):
------------HHHHHHHHHHHHHHHHHHHHHHHHHH-HHHHHHHHHHHHHHHHHHHHHHHHHHTPPPTHHHHT-PPPPPEEEE-TTS-EEEEE-SS------GGGS-HHHHHHHHHHH-TTTTTSSS--HHHHHHHHHHHHHTTTT-PPPPP---HHHHHH-

Foldseek 3Di:
DDDDDDPPPPDDPVVVVVVVVVVVVVVVVVVLVVCCVPPPVSVVVVVVVVVVVVVVVVVVCVVVVPDPDCVVVVPDDDDAWDFDADPVRHTPDTDDPDHDDDDDPVVDDPVVVCVCCVQAPVCQVPDPQADPVLLVVQVVQCVVCVPVPDDTGDRHHPSRVVVD

Radius of gyration: 30.42 Å; Cα contacts (8 Å, |Δi|>4): 85; chains: 1; bounding box: 55×55×104 Å

Mean predicted aligned error: 11.92 Å